Protein AF-A0AAN8DGA2-F1 (afdb_monomer_lite)

Organism: Champsocephalus gunnari (NCBI:txid52237)

pLDDT: mean 84.96, std 8.78, range [52.56, 95.44]

Radius of gyration: 17.99 Å; chains: 1; bounding box: 53×32×46 Å

Foldseek 3Di:
DDDDDDDDDDDDFPLFDDPCCCVVPVQWADDPVDGQWIAGNVQRDIDGRPGPDDDQDFPDLWLVRNLVSVQVVCVVVVHGLQVDQEEDADDDCLQPPCCTHVCVVSCVNHVNYDYDD

Sequence (117 aa):
MEIPEKKKPTKRWDNVFKAKWTVDHPFIKVSRRGEKHAFCELCRSDFSICHGGQMPVVNEATGKNIASALKASLKQGGLDVEQCVAFSSDNASVMTGQHRGVMSYLRKGNKDIHLVG

Secondary structure (DSSP, 8-state):
-PPP--PPP------S--THHHHH-TTEEE-TT-TTEEEETTTTEEEE---SS-PPP-SS--HHHHHHHHHHHHHHTT--GGG--EEE----HHHH-TTTSHHHHHHTT-S-EEE--

Structure (mmCIF, N/CA/C/O backbone):
data_AF-A0AAN8DGA2-F1
#
_entry.id   AF-A0AAN8DGA2-F1
#
loop_
_atom_site.group_PDB
_atom_site.id
_atom_site.type_symbol
_atom_site.label_atom_id
_atom_site.label_alt_id
_atom_site.label_comp_id
_atom_site.label_asym_id
_atom_site.label_entity_id
_atom_site.label_seq_id
_atom_site.pdbx_PDB_ins_code
_atom_site.Cartn_x
_atom_site.Cartn_y
_atom_site.Cartn_z
_atom_site.occupancy
_atom_site.B_iso_or_equiv
_atom_site.auth_seq_id
_atom_site.auth_comp_id
_atom_site.auth_asym_id
_atom_site.auth_atom_id
_atom_site.pdbx_PDB_model_num
ATOM 1 N N . MET A 1 1 ? -35.383 -19.346 -26.479 1.00 52.56 1 MET A N 1
ATOM 2 C CA . MET A 1 1 ? -34.178 -18.658 -26.989 1.00 52.56 1 MET A CA 1
ATOM 3 C C . MET A 1 1 ? -33.189 -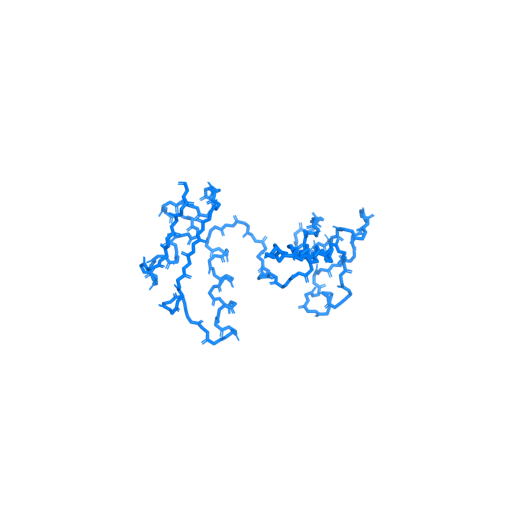18.592 -25.846 1.00 52.56 1 MET A C 1
ATOM 5 O O . MET A 1 1 ? -33.462 -17.895 -24.878 1.00 52.56 1 MET A O 1
ATOM 9 N N . GLU A 1 2 ? -32.108 -19.360 -25.912 1.00 54.12 2 GLU A N 1
ATOM 10 C CA . GLU A 1 2 ? -31.017 -19.257 -24.941 1.00 54.12 2 GLU A CA 1
ATOM 11 C C . GLU A 1 2 ? -30.108 -18.100 -25.356 1.00 54.12 2 GLU A C 1
ATOM 13 O O . GLU A 1 2 ? -29.686 -18.008 -26.510 1.00 54.12 2 GLU A O 1
ATOM 18 N N . ILE A 1 3 ? -29.869 -17.172 -24.432 1.00 65.88 3 ILE A N 1
ATOM 19 C CA . ILE A 1 3 ? -28.974 -16.039 -24.656 1.00 65.88 3 ILE A CA 1
ATOM 20 C C . ILE A 1 3 ? -27.550 -16.568 -24.458 1.00 65.88 3 ILE A C 1
ATOM 22 O O . ILE A 1 3 ? -27.243 -17.040 -23.363 1.00 65.88 3 ILE A O 1
ATOM 26 N N . PRO A 1 4 ? -26.670 -16.509 -25.472 1.00 68.94 4 PRO A N 1
ATOM 27 C CA . PRO A 1 4 ? -25.331 -17.057 -25.340 1.00 68.94 4 PRO A CA 1
ATOM 28 C C . PRO A 1 4 ? -24.531 -16.247 -24.315 1.00 68.94 4 PRO A C 1
ATOM 30 O O . PRO A 1 4 ? -24.419 -15.020 -24.416 1.00 68.94 4 PRO A O 1
ATOM 33 N N . GLU A 1 5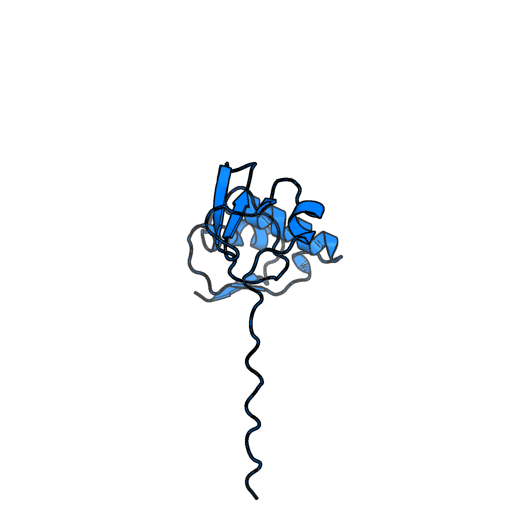 ? -23.960 -16.939 -23.328 1.00 74.50 5 GLU A N 1
ATOM 34 C CA . GLU A 1 5 ? -23.091 -16.331 -22.324 1.00 74.50 5 GLU A CA 1
ATOM 35 C C . GLU A 1 5 ? -21.854 -15.717 -22.994 1.00 74.50 5 GLU A C 1
ATOM 37 O O . GLU A 1 5 ? -20.984 -16.405 -23.537 1.00 74.50 5 GLU A O 1
ATOM 42 N N . LYS A 1 6 ? -21.746 -14.386 -22.946 1.00 74.44 6 LYS A N 1
ATOM 43 C CA . LYS A 1 6 ? -20.533 -13.685 -23.373 1.00 74.44 6 LYS A CA 1
ATOM 44 C C . LYS A 1 6 ? -19.409 -14.000 -22.384 1.00 74.44 6 LYS A C 1
ATOM 46 O O . LYS A 1 6 ? -19.448 -13.555 -21.236 1.00 74.44 6 LYS A O 1
ATOM 51 N N . LYS A 1 7 ? -18.375 -14.720 -22.835 1.00 67.12 7 LYS A N 1
ATOM 52 C CA . LYS A 1 7 ? -17.142 -14.924 -22.057 1.00 67.12 7 LYS A CA 1
ATOM 53 C C . LYS A 1 7 ? -16.542 -13.562 -21.700 1.00 67.12 7 LYS A C 1
ATOM 55 O O . LYS A 1 7 ? -16.205 -12.775 -22.584 1.00 67.12 7 LYS A O 1
ATOM 60 N N . LYS A 1 8 ? -16.426 -13.273 -20.400 1.00 68.00 8 LYS A N 1
ATOM 61 C CA . LYS A 1 8 ? -15.810 -12.033 -19.910 1.00 68.00 8 LYS A CA 1
ATOM 62 C C . LYS A 1 8 ? -14.352 -11.974 -20.394 1.00 68.00 8 LYS A C 1
ATOM 64 O O . LYS A 1 8 ? -13.652 -12.981 -20.272 1.00 68.00 8 LYS A O 1
ATOM 69 N N . PRO A 1 9 ? -13.872 -10.834 -20.920 1.00 68.75 9 PRO A N 1
ATOM 70 C CA . PRO A 1 9 ? -12.479 -10.700 -21.325 1.00 68.75 9 PRO A CA 1
ATOM 71 C C . PRO A 1 9 ? -11.564 -10.936 -20.119 1.00 68.75 9 PRO A C 1
ATOM 73 O O . PRO A 1 9 ? -11.745 -10.340 -19.055 1.00 68.75 9 PRO A O 1
ATOM 76 N N . THR A 1 10 ? -10.582 -11.823 -20.272 1.00 65.75 10 THR A N 1
ATOM 77 C CA . THR A 1 10 ? -9.596 -12.105 -19.227 1.00 65.75 10 THR A CA 1
ATOM 78 C C . THR A 1 10 ? -8.678 -10.895 -19.078 1.00 65.75 10 THR A C 1
ATOM 80 O O . THR A 1 10 ? -7.887 -10.607 -19.978 1.00 65.75 10 THR A O 1
ATOM 83 N N . LYS A 1 11 ? -8.773 -10.166 -17.959 1.00 64.25 11 LYS A N 1
ATOM 84 C CA . LYS A 1 11 ? -7.837 -9.077 -17.649 1.00 64.25 11 LYS A CA 1
ATOM 85 C C . LYS A 1 11 ? -6.424 -9.653 -17.532 1.00 64.25 11 LYS A C 1
ATOM 87 O O . LYS A 1 11 ? -6.153 -10.450 -16.638 1.00 64.25 11 LYS A O 1
ATOM 92 N N . ARG A 1 12 ? -5.526 -9.241 -18.427 1.00 64.75 12 ARG A N 1
ATOM 93 C CA . ARG A 1 12 ? -4.091 -9.506 -18.299 1.00 64.75 12 ARG A CA 1
ATOM 94 C C . ARG A 1 12 ? -3.512 -8.443 -17.371 1.00 64.75 12 ARG A C 1
ATOM 96 O O . ARG A 1 12 ? -3.610 -7.257 -17.662 1.00 64.75 12 ARG A O 1
ATOM 103 N N . TRP A 1 13 ? -2.984 -8.863 -16.229 1.00 69.31 13 TRP A N 1
ATOM 104 C CA . TRP A 1 13 ? -2.359 -7.951 -15.277 1.00 69.31 13 TRP A CA 1
ATOM 105 C C . TRP A 1 13 ? -0.961 -7.578 -15.771 1.00 69.31 13 TRP A C 1
ATOM 107 O O . TRP A 1 13 ? -0.179 -8.464 -16.112 1.00 69.31 13 TRP A O 1
ATOM 117 N N . ASP A 1 14 ? -0.642 -6.284 -15.790 1.00 79.25 14 ASP A N 1
ATOM 118 C CA . ASP A 1 14 ? 0.713 -5.808 -16.085 1.00 79.25 14 ASP A CA 1
ATOM 119 C C . ASP A 1 14 ? 1.650 -6.193 -14.933 1.00 79.25 14 ASP A C 1
ATOM 121 O O . ASP A 1 14 ? 1.772 -5.458 -13.956 1.00 79.25 14 ASP A O 1
ATOM 125 N N . ASN A 1 15 ? 2.300 -7.347 -15.008 1.00 87.38 15 ASN A N 1
ATOM 126 C CA . ASN A 1 15 ? 3.226 -7.838 -13.985 1.00 87.38 15 ASN A CA 1
ATOM 127 C C . ASN A 1 15 ? 4.689 -7.476 -14.293 1.00 87.38 15 ASN A C 1
ATOM 129 O O . ASN A 1 15 ? 5.597 -8.270 -14.056 1.00 87.38 15 ASN A O 1
ATOM 133 N N . VAL A 1 16 ? 4.900 -6.287 -14.857 1.00 90.62 16 VAL A N 1
ATOM 134 C CA . VAL A 1 16 ? 6.188 -5.827 -15.390 1.00 90.62 16 VAL A CA 1
ATOM 135 C C . VAL A 1 16 ? 6.558 -4.485 -14.764 1.00 90.62 16 VAL A C 1
ATOM 137 O O . VAL A 1 16 ? 5.675 -3.676 -14.462 1.00 90.62 16 VAL A O 1
ATOM 140 N N . PHE A 1 17 ? 7.854 -4.244 -14.565 1.00 90.31 17 PHE A N 1
ATOM 141 C CA . PHE A 1 17 ? 8.372 -2.993 -14.019 1.00 90.31 17 PHE A CA 1
ATOM 142 C C . PHE A 1 17 ? 7.919 -1.795 -14.856 1.00 90.31 17 PHE A C 1
ATOM 144 O O . PHE A 1 17 ? 8.053 -1.787 -16.080 1.00 90.31 17 PHE A O 1
ATOM 151 N N . LYS A 1 18 ? 7.417 -0.749 -14.195 1.00 89.19 18 LYS A N 1
ATOM 152 C CA . LYS A 1 18 ? 6.997 0.489 -14.859 1.00 89.19 18 LYS A CA 1
ATOM 153 C C . LYS A 1 18 ? 8.011 1.586 -14.562 1.00 89.19 18 LYS A C 1
ATOM 155 O O . LYS A 1 18 ? 8.198 1.934 -13.404 1.00 89.19 18 LYS A O 1
ATOM 160 N N . ALA A 1 19 ? 8.598 2.189 -15.598 1.00 88.62 19 ALA A N 1
ATOM 161 C CA . ALA A 1 19 ? 9.598 3.257 -15.449 1.00 88.62 19 ALA A CA 1
ATOM 162 C C . ALA A 1 19 ? 9.111 4.439 -14.590 1.00 88.62 19 ALA A C 1
ATOM 164 O O . ALA A 1 19 ? 9.898 5.043 -13.865 1.00 88.62 19 ALA A O 1
ATOM 165 N N . LYS A 1 20 ? 7.798 4.715 -14.605 1.00 90.25 20 LYS A N 1
ATOM 166 C CA . LYS A 1 20 ? 7.174 5.729 -13.744 1.00 90.25 20 LYS A CA 1
ATOM 167 C C . LYS A 1 20 ? 7.411 5.490 -12.248 1.00 90.25 20 LYS A C 1
ATOM 169 O O . LYS A 1 20 ? 7.500 6.446 -11.494 1.00 90.25 20 LYS A O 1
ATOM 174 N N . TRP A 1 21 ? 7.563 4.236 -11.815 1.00 89.31 21 TRP A N 1
ATOM 175 C CA . TRP A 1 21 ? 7.772 3.914 -10.404 1.00 89.31 21 TRP A CA 1
ATOM 176 C C . TRP A 1 21 ? 9.083 4.468 -9.868 1.00 89.31 21 TRP A C 1
ATOM 178 O O . TRP A 1 21 ? 9.125 4.835 -8.705 1.00 89.31 21 TRP A O 1
ATOM 188 N N . THR A 1 22 ? 10.118 4.594 -10.700 1.00 90.56 22 THR A N 1
ATOM 189 C CA . THR A 1 22 ? 11.375 5.242 -10.300 1.00 90.56 22 THR A CA 1
ATOM 190 C C . THR A 1 22 ? 11.187 6.742 -10.058 1.00 90.56 22 THR A C 1
ATOM 192 O O . THR A 1 22 ? 11.910 7.333 -9.264 1.00 90.56 22 THR A O 1
ATOM 195 N N . VAL A 1 23 ? 10.223 7.371 -10.738 1.00 89.94 23 VAL A N 1
ATOM 196 C CA . VAL A 1 23 ? 9.896 8.792 -10.552 1.00 89.94 23 VAL A CA 1
ATOM 197 C C . VAL A 1 23 ? 9.079 8.974 -9.274 1.00 89.94 23 VAL A C 1
ATOM 199 O O . VAL A 1 23 ? 9.433 9.793 -8.431 1.00 89.94 23 VAL A O 1
ATOM 202 N N . ASP A 1 24 ? 8.031 8.165 -9.105 1.00 87.19 24 ASP A N 1
ATOM 203 C CA . ASP A 1 24 ? 7.130 8.230 -7.947 1.00 87.19 24 ASP A CA 1
ATOM 204 C C . ASP A 1 24 ? 7.823 7.764 -6.649 1.00 87.19 24 ASP A C 1
ATOM 206 O O . ASP A 1 24 ? 7.541 8.249 -5.551 1.00 87.19 24 ASP A O 1
ATOM 210 N N . HIS A 1 25 ? 8.746 6.807 -6.772 1.00 87.88 25 HIS A N 1
ATOM 211 C CA . HIS A 1 25 ? 9.458 6.158 -5.675 1.00 87.88 25 HIS A CA 1
ATOM 212 C C . HIS A 1 25 ? 10.951 6.008 -6.030 1.00 87.88 25 HIS A C 1
ATOM 214 O O . HIS A 1 25 ? 11.366 4.947 -6.499 1.00 87.88 25 HIS A O 1
ATOM 220 N N . PRO A 1 26 ? 11.797 7.026 -5.766 1.00 90.69 26 PRO A N 1
ATOM 221 C CA . PRO A 1 26 ? 13.206 7.047 -6.195 1.00 90.69 26 PRO A CA 1
ATOM 222 C C . PRO A 1 26 ? 14.070 5.870 -5.723 1.00 90.69 26 PRO A C 1
ATOM 224 O O . PRO A 1 26 ? 15.086 5.552 -6.337 1.00 90.69 26 PRO A O 1
ATOM 227 N N . PHE A 1 27 ? 13.662 5.207 -4.641 1.00 90.25 27 PHE A N 1
ATOM 228 C CA . PHE A 1 27 ? 14.326 4.021 -4.102 1.00 90.25 27 PHE A CA 1
ATOM 229 C C . PHE A 1 27 ? 13.946 2.713 -4.815 1.00 90.25 27 PHE A C 1
ATOM 231 O O . PHE A 1 27 ? 14.482 1.662 -4.468 1.00 90.25 27 PHE A O 1
ATOM 238 N N . ILE A 1 28 ? 13.011 2.741 -5.769 1.00 91.38 28 ILE A N 1
ATOM 239 C CA . ILE A 1 28 ? 12.585 1.584 -6.558 1.00 91.38 28 ILE A CA 1
ATOM 240 C C . ILE A 1 28 ? 13.245 1.648 -7.935 1.00 91.38 28 ILE A C 1
ATOM 242 O O . ILE A 1 28 ? 13.059 2.604 -8.685 1.00 91.38 28 ILE A O 1
ATOM 246 N N . LYS A 1 29 ? 14.009 0.612 -8.288 1.00 93.19 29 LYS A N 1
ATOM 247 C CA . LYS A 1 29 ? 14.755 0.519 -9.552 1.00 93.19 29 LYS A CA 1
ATOM 248 C C . LYS A 1 29 ? 14.490 -0.797 -10.276 1.00 93.19 29 LYS A C 1
ATOM 250 O O . LYS A 1 29 ? 13.929 -1.741 -9.716 1.00 93.19 29 LYS A O 1
ATOM 255 N N . VAL A 1 30 ? 14.921 -0.857 -11.536 1.00 94.12 30 VAL A N 1
ATOM 256 C CA . VAL A 1 30 ? 14.882 -2.081 -12.347 1.00 94.12 30 VAL A CA 1
ATOM 257 C C . VAL A 1 30 ? 15.718 -3.166 -11.666 1.00 94.12 30 VAL A C 1
ATOM 259 O O . VAL A 1 30 ? 16.870 -2.937 -11.297 1.00 94.12 30 VAL A O 1
ATOM 262 N N . SER A 1 31 ? 15.135 -4.353 -11.506 1.00 95.44 31 SER A N 1
ATOM 263 C CA . SER A 1 31 ? 15.831 -5.512 -10.951 1.00 95.44 31 SER A CA 1
ATOM 264 C C . SER A 1 31 ? 16.743 -6.175 -11.982 1.00 95.44 31 SER A C 1
ATOM 266 O O . SER A 1 31 ? 16.411 -6.277 -13.163 1.00 95.44 31 SER A O 1
ATOM 268 N N . ARG A 1 32 ? 17.863 -6.740 -11.517 1.00 94.44 32 ARG A N 1
ATOM 269 C CA . ARG A 1 32 ? 18.721 -7.618 -12.333 1.00 94.44 32 ARG A CA 1
ATOM 270 C C . ARG A 1 32 ? 18.117 -9.010 -12.551 1.00 94.44 32 ARG A C 1
ATOM 272 O O . ARG A 1 32 ? 18.575 -9.733 -13.427 1.00 94.44 32 ARG A O 1
ATOM 279 N N . ARG A 1 33 ? 17.095 -9.393 -11.774 1.00 93.38 33 ARG A N 1
ATOM 280 C CA . ARG A 1 33 ? 16.407 -10.696 -11.872 1.00 93.38 33 ARG A CA 1
ATOM 281 C C . ARG A 1 33 ? 15.423 -10.773 -13.042 1.00 93.38 33 ARG A C 1
ATOM 283 O O . ARG A 1 33 ? 14.868 -11.838 -13.299 1.00 93.38 33 ARG A O 1
ATOM 290 N N . GLY A 1 34 ? 15.188 -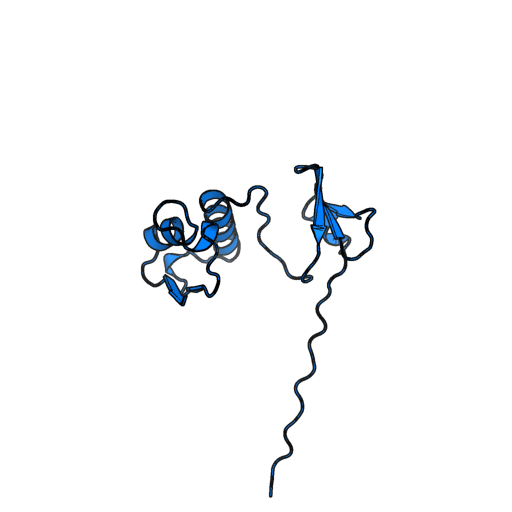9.656 -13.727 1.00 91.50 34 GLY A N 1
ATOM 291 C CA . GLY A 1 34 ? 14.315 -9.557 -14.890 1.00 91.50 34 GLY A CA 1
ATOM 292 C C . GLY A 1 34 ? 13.120 -8.634 -14.666 1.00 91.50 34 GLY A C 1
ATOM 293 O O . GLY A 1 34 ? 12.866 -8.149 -13.567 1.00 91.50 34 GLY A O 1
ATOM 294 N N . GLU A 1 35 ? 12.357 -8.427 -15.734 1.00 90.38 35 GLU A N 1
ATOM 295 C CA . GLU A 1 35 ? 11.302 -7.408 -15.832 1.00 90.38 35 GLU A CA 1
ATOM 296 C C . GLU A 1 35 ? 10.112 -7.604 -14.873 1.00 90.38 35 GLU A C 1
ATOM 298 O O . GLU A 1 35 ? 9.387 -6.655 -14.585 1.00 90.38 35 GLU A O 1
ATOM 303 N N . LYS A 1 36 ? 9.928 -8.823 -14.348 1.00 91.81 36 LYS A N 1
ATOM 304 C CA . LYS A 1 36 ? 8.882 -9.173 -13.367 1.00 91.81 36 LYS A CA 1
ATOM 305 C C . LYS A 1 36 ? 9.286 -8.891 -11.918 1.00 91.81 36 LYS A C 1
ATOM 307 O O . LYS A 1 36 ? 8.553 -9.245 -10.995 1.00 91.81 36 LYS A O 1
ATOM 312 N N . HIS A 1 37 ? 10.459 -8.303 -11.708 1.00 92.88 37 HIS A N 1
ATOM 313 C CA . HIS A 1 37 ? 10.979 -7.951 -10.396 1.00 92.88 37 HIS A CA 1
ATOM 314 C C . HIS A 1 37 ? 11.354 -6.470 -10.354 1.00 92.88 37 HIS A C 1
ATOM 316 O O . HIS A 1 37 ? 11.714 -5.862 -11.363 1.00 92.88 37 HIS A O 1
ATOM 322 N N . ALA A 1 38 ? 11.308 -5.904 -9.157 1.00 92.56 38 ALA A N 1
ATOM 323 C CA . ALA A 1 38 ? 11.796 -4.568 -8.856 1.00 92.56 38 ALA A CA 1
ATOM 324 C C . ALA A 1 38 ? 12.784 -4.647 -7.688 1.00 92.56 38 ALA A C 1
ATOM 326 O O . ALA A 1 38 ? 12.656 -5.511 -6.821 1.00 92.56 38 ALA A O 1
ATOM 327 N N . PHE A 1 39 ? 13.768 -3.753 -7.674 1.00 93.44 39 PHE A N 1
ATOM 328 C CA . PHE A 1 39 ? 14.764 -3.668 -6.613 1.00 93.44 39 PHE A CA 1
ATOM 329 C C . PHE A 1 39 ? 14.476 -2.466 -5.717 1.00 93.44 39 PHE A C 1
ATOM 331 O O . PHE A 1 39 ? 14.292 -1.355 -6.213 1.00 93.44 39 PHE A O 1
ATOM 338 N N . CYS A 1 40 ? 14.455 -2.683 -4.403 1.00 91.31 40 CYS A N 1
ATOM 339 C CA . CYS A 1 40 ? 14.327 -1.623 -3.410 1.00 91.31 40 CYS A CA 1
ATOM 340 C C . CYS A 1 40 ? 15.696 -1.290 -2.811 1.00 91.31 40 CYS A C 1
ATOM 342 O O . CYS A 1 40 ? 16.318 -2.142 -2.177 1.00 91.31 40 CYS A O 1
ATOM 344 N N . GLU A 1 41 ? 16.140 -0.043 -2.944 1.00 91.81 41 GLU A N 1
ATOM 345 C CA . GLU A 1 41 ? 17.416 0.427 -2.395 1.00 91.81 41 GLU A CA 1
ATOM 346 C C . GLU A 1 41 ? 17.378 0.638 -0.878 1.00 91.81 41 GLU A C 1
ATOM 348 O O . GLU A 1 41 ? 18.400 0.457 -0.222 1.00 91.81 41 GLU A O 1
ATOM 353 N N . LEU A 1 42 ? 16.208 0.940 -0.300 1.00 87.50 42 LEU A N 1
ATOM 354 C CA . LEU A 1 42 ? 16.055 1.083 1.155 1.00 87.50 42 LEU A CA 1
ATOM 355 C C . LEU A 1 42 ? 16.250 -0.260 1.865 1.00 87.50 42 LEU A C 1
ATOM 357 O O . LEU A 1 42 ? 16.992 -0.362 2.838 1.00 87.50 42 LEU A O 1
ATOM 361 N N . CYS A 1 43 ? 15.599 -1.303 1.347 1.00 84.00 43 CYS A N 1
ATOM 362 C CA . CYS A 1 43 ? 15.640 -2.649 1.920 1.00 84.00 43 CYS A CA 1
ATOM 363 C C . CYS A 1 43 ? 16.770 -3.506 1.323 1.00 84.00 43 CYS A C 1
ATOM 365 O O . CYS A 1 43 ? 16.962 -4.648 1.739 1.00 84.00 43 CYS A O 1
ATOM 367 N N . ARG A 1 44 ? 17.471 -2.986 0.305 1.00 89.69 44 ARG A N 1
ATOM 368 C CA . ARG A 1 44 ? 18.480 -3.682 -0.514 1.00 89.69 44 ARG A CA 1
ATOM 369 C C . ARG A 1 44 ? 18.030 -5.069 -0.986 1.00 89.69 44 ARG A C 1
ATOM 371 O O . ARG A 1 44 ? 18.795 -6.026 -0.923 1.00 89.69 44 ARG A O 1
ATOM 378 N N . SER A 1 45 ? 16.777 -5.178 -1.421 1.00 88.56 45 SER A N 1
ATOM 379 C CA . SER A 1 45 ? 16.134 -6.460 -1.732 1.00 88.56 45 SER A CA 1
ATOM 380 C C . SER A 1 45 ? 15.289 -6.380 -3.002 1.00 88.56 45 SER A C 1
ATOM 382 O O . SER A 1 45 ? 14.646 -5.361 -3.266 1.00 88.56 45 SER A O 1
ATOM 384 N N . ASP A 1 46 ? 15.269 -7.473 -3.767 1.00 91.19 46 ASP A N 1
ATOM 385 C CA . ASP A 1 46 ? 14.348 -7.662 -4.889 1.00 91.19 46 ASP A CA 1
ATOM 386 C C . ASP A 1 46 ? 12.977 -8.141 -4.406 1.00 91.19 46 ASP A C 1
ATOM 388 O O . ASP A 1 46 ? 12.882 -8.988 -3.516 1.00 91.19 46 ASP A O 1
ATOM 392 N N . PHE A 1 47 ? 11.916 -7.678 -5.061 1.00 88.50 47 PHE A N 1
ATOM 393 C CA . PHE A 1 47 ? 10.556 -8.173 -4.859 1.00 88.50 47 PHE A CA 1
ATOM 394 C C . PHE A 1 47 ? 9.864 -8.457 -6.194 1.00 88.50 47 PHE A C 1
ATOM 396 O O . PHE A 1 47 ? 10.166 -7.842 -7.220 1.00 88.50 47 PHE A O 1
ATOM 403 N N . SER A 1 48 ? 8.948 -9.427 -6.191 1.00 89.75 48 SER A N 1
ATOM 404 C CA . SER A 1 48 ? 8.178 -9.814 -7.375 1.00 89.75 48 SER A CA 1
ATOM 405 C C . SER A 1 48 ? 7.015 -8.858 -7.624 1.00 89.75 48 SER A C 1
ATOM 407 O O . SER A 1 48 ? 6.306 -8.464 -6.698 1.00 89.75 48 SER A O 1
ATOM 409 N N . ILE A 1 49 ? 6.777 -8.539 -8.892 1.00 89.12 49 ILE A N 1
ATOM 410 C CA . ILE A 1 49 ? 5.670 -7.693 -9.327 1.00 89.12 49 ILE A CA 1
ATOM 411 C C . ILE A 1 49 ? 4.464 -8.587 -9.610 1.00 89.12 49 ILE A C 1
ATOM 413 O O . ILE A 1 49 ? 4.406 -9.270 -10.629 1.00 89.12 49 ILE A O 1
ATOM 417 N N . CYS A 1 50 ? 3.486 -8.582 -8.705 1.00 80.81 50 CYS A N 1
ATOM 418 C CA . CYS A 1 50 ? 2.265 -9.375 -8.869 1.00 80.81 50 CYS A CA 1
ATOM 419 C C . CYS A 1 50 ? 1.260 -8.693 -9.811 1.00 80.81 50 CYS A C 1
ATOM 421 O O . CYS A 1 50 ? 0.628 -9.351 -10.634 1.00 80.81 50 CYS A O 1
ATOM 423 N N . HIS A 1 51 ? 1.130 -7.367 -9.715 1.00 79.50 51 HIS A N 1
ATOM 424 C CA . HIS A 1 51 ? 0.265 -6.564 -10.577 1.00 79.50 51 HIS A CA 1
ATOM 425 C C . HIS A 1 51 ? 0.745 -5.110 -10.659 1.00 79.50 51 HIS A C 1
ATOM 427 O O . HIS A 1 51 ? 1.314 -4.572 -9.713 1.00 79.50 51 HIS A O 1
ATOM 433 N N . GLY A 1 52 ? 0.434 -4.433 -11.762 1.00 73.06 52 GLY A N 1
ATOM 434 C CA . GLY A 1 52 ? 0.828 -3.046 -12.019 1.00 73.06 52 GLY A CA 1
ATOM 435 C C . GLY A 1 52 ? -0.059 -1.984 -11.363 1.00 73.06 52 GLY A C 1
ATOM 436 O O . GLY A 1 52 ? -0.069 -0.846 -11.844 1.00 73.06 52 GLY A O 1
ATOM 437 N N . GLY A 1 53 ? -0.845 -2.371 -10.352 1.00 74.94 53 GLY A N 1
ATOM 438 C CA . GLY A 1 53 ? -1.685 -1.485 -9.546 1.00 74.94 53 GLY A CA 1
ATOM 439 C C . GLY A 1 53 ? -0.873 -0.639 -8.561 1.00 74.94 53 GLY A C 1
ATOM 440 O O . GLY A 1 53 ? 0.261 -0.977 -8.229 1.00 74.94 53 GLY A O 1
ATOM 441 N N . GLN A 1 54 ? -1.455 0.469 -8.101 1.00 72.12 54 GLN A N 1
ATOM 442 C CA . GLN A 1 54 ? -0.853 1.303 -7.062 1.00 72.12 54 GLN A CA 1
ATOM 443 C C . GLN A 1 54 ? -1.168 0.700 -5.695 1.00 72.12 54 GLN A C 1
ATOM 445 O O . GLN A 1 54 ? -2.319 0.694 -5.267 1.00 72.12 54 GLN A O 1
ATOM 450 N N . MET A 1 55 ? -0.144 0.170 -5.031 1.00 73.00 55 MET A N 1
ATOM 451 C CA . MET A 1 55 ? -0.230 -0.220 -3.629 1.00 73.00 55 MET A CA 1
ATOM 452 C C . MET A 1 55 ? 0.460 0.830 -2.763 1.00 73.00 55 MET A C 1
ATOM 454 O O . MET A 1 55 ? 1.486 1.370 -3.183 1.00 73.00 55 MET A O 1
ATOM 458 N N . PRO A 1 56 ? -0.053 1.093 -1.550 1.00 78.19 56 PRO A N 1
ATOM 459 C CA . PRO A 1 56 ? 0.681 1.861 -0.558 1.00 78.19 56 PRO A CA 1
ATOM 460 C C . PRO A 1 56 ? 2.053 1.226 -0.344 1.00 78.19 56 PRO A C 1
ATOM 462 O O . PRO A 1 56 ? 2.146 0.019 -0.105 1.00 78.19 56 PRO A O 1
ATOM 465 N N . VAL A 1 57 ? 3.119 2.020 -0.430 1.00 79.12 57 VAL A N 1
ATOM 466 C CA . VAL A 1 57 ? 4.456 1.500 -0.152 1.00 79.12 57 VAL A CA 1
ATOM 467 C C . VAL A 1 57 ? 4.603 1.295 1.350 1.00 79.12 57 VAL A C 1
ATOM 469 O O . VAL A 1 57 ? 4.425 2.223 2.138 1.00 79.12 57 VAL A O 1
ATOM 472 N N . VAL A 1 58 ? 4.953 0.070 1.734 1.00 82.19 58 VAL A N 1
ATOM 473 C CA . VAL A 1 58 ? 5.230 -0.314 3.116 1.00 82.19 58 VAL A CA 1
ATOM 474 C C . VAL A 1 58 ? 6.624 -0.933 3.157 1.00 82.19 58 VAL A C 1
ATOM 476 O O . VAL A 1 58 ? 6.866 -1.973 2.552 1.00 82.19 58 VAL A O 1
ATOM 479 N N . ASN A 1 59 ? 7.558 -0.280 3.844 1.00 78.31 59 ASN A N 1
ATOM 480 C CA . ASN A 1 59 ? 8.954 -0.723 3.962 1.00 78.31 59 ASN A CA 1
ATOM 481 C C . ASN A 1 59 ? 9.153 -1.842 5.001 1.00 78.31 59 ASN A C 1
ATOM 483 O O . ASN A 1 59 ? 10.082 -2.635 4.878 1.00 78.31 59 ASN A O 1
ATOM 487 N N . GLU A 1 60 ? 8.271 -1.930 5.997 1.00 83.62 60 GLU A N 1
ATOM 488 C CA . GLU A 1 60 ? 8.285 -2.968 7.032 1.00 83.62 60 GLU A CA 1
ATOM 489 C C . GLU A 1 60 ? 6.946 -3.698 7.098 1.00 83.62 60 GLU A C 1
ATOM 491 O O . GLU A 1 60 ? 5.905 -3.068 7.295 1.00 83.62 60 GLU A O 1
ATOM 496 N N . ALA A 1 61 ? 6.974 -5.029 7.029 1.00 85.38 61 ALA A N 1
ATOM 497 C CA . ALA A 1 61 ? 5.789 -5.887 7.075 1.00 85.38 61 ALA A CA 1
ATOM 498 C C . ALA A 1 61 ? 5.199 -6.045 8.496 1.00 85.38 61 ALA A C 1
ATOM 500 O O . ALA A 1 61 ? 4.842 -7.142 8.922 1.00 85.38 61 ALA A O 1
ATOM 501 N N . THR A 1 62 ? 5.113 -4.953 9.262 1.00 90.81 62 THR A N 1
ATOM 502 C CA . THR A 1 62 ? 4.482 -4.932 10.588 1.00 90.81 62 THR A CA 1
ATOM 503 C C . THR A 1 62 ? 3.053 -4.408 10.492 1.00 90.81 62 THR A C 1
ATOM 505 O O . THR A 1 62 ? 2.764 -3.487 9.726 1.00 90.81 62 THR A O 1
ATOM 508 N N . GLY A 1 63 ? 2.145 -4.940 11.318 1.00 91.38 63 GLY A N 1
ATOM 509 C CA . GLY A 1 63 ? 0.741 -4.518 11.297 1.00 91.38 63 GLY A CA 1
ATOM 510 C C . GLY A 1 63 ? 0.555 -3.015 11.543 1.00 91.38 63 GLY A C 1
ATOM 511 O O . GLY A 1 63 ? -0.302 -2.387 10.926 1.00 91.38 63 GLY A O 1
ATOM 512 N N . LYS A 1 64 ? 1.413 -2.404 12.374 1.00 92.44 64 LYS A N 1
ATOM 513 C CA . LYS A 1 64 ? 1.410 -0.953 12.621 1.00 92.44 64 LYS A CA 1
ATOM 514 C C . LYS A 1 64 ? 1.747 -0.162 11.356 1.00 92.44 64 LYS A C 1
ATOM 516 O O . LYS A 1 64 ? 1.048 0.798 11.038 1.00 92.44 64 LYS A O 1
ATOM 521 N N . ASN A 1 65 ? 2.815 -0.548 10.661 1.00 91.62 65 ASN A N 1
ATOM 522 C CA . ASN A 1 65 ? 3.290 0.176 9.488 1.00 91.62 65 ASN A CA 1
ATOM 523 C C . ASN A 1 65 ? 2.311 0.034 8.316 1.00 91.62 65 ASN A C 1
ATOM 525 O O . ASN A 1 65 ? 1.930 1.030 7.705 1.00 91.62 65 ASN A O 1
ATOM 529 N N . ILE A 1 66 ? 1.801 -1.183 8.096 1.00 91.75 66 ILE A N 1
ATOM 530 C CA . ILE A 1 66 ? 0.763 -1.452 7.095 1.00 91.75 66 ILE A CA 1
ATOM 531 C C . ILE A 1 66 ? -0.501 -0.628 7.398 1.00 91.75 66 ILE A C 1
ATOM 533 O O . ILE A 1 66 ? -1.009 0.065 6.518 1.00 91.75 66 ILE A O 1
ATOM 537 N N . ALA A 1 67 ? -0.989 -0.629 8.645 1.00 91.50 67 ALA A N 1
ATOM 538 C CA . ALA A 1 67 ? -2.166 0.156 9.027 1.00 91.50 67 ALA A CA 1
ATOM 539 C C . ALA A 1 67 ? -1.956 1.670 8.842 1.00 91.50 67 ALA A C 1
ATOM 541 O O . ALA A 1 67 ? -2.879 2.376 8.435 1.00 91.50 67 ALA A O 1
ATOM 542 N N . SER A 1 68 ? -0.753 2.176 9.127 1.00 92.19 68 SER A N 1
ATOM 543 C CA . SER A 1 68 ? -0.409 3.587 8.927 1.00 92.19 68 SER A CA 1
ATOM 544 C C . SER A 1 68 ? -0.409 3.967 7.446 1.00 92.19 68 SER A C 1
ATOM 546 O O . SER A 1 68 ? -1.011 4.973 7.073 1.00 92.19 68 SER A O 1
ATOM 548 N N . ALA A 1 69 ? 0.213 3.147 6.596 1.00 91.62 69 ALA A N 1
ATOM 549 C CA . ALA A 1 69 ? 0.241 3.368 5.154 1.00 91.62 69 ALA A CA 1
ATOM 550 C C . ALA A 1 69 ? -1.168 3.325 4.541 1.00 91.62 69 ALA A C 1
ATOM 552 O O . ALA A 1 69 ? -1.500 4.165 3.704 1.00 91.62 69 ALA A O 1
ATOM 553 N N . LEU A 1 70 ? -2.026 2.409 5.008 1.00 90.19 70 LEU A N 1
ATOM 554 C CA . LEU A 1 70 ? -3.435 2.349 4.608 1.00 90.19 70 LEU A CA 1
ATOM 555 C C . LEU A 1 70 ? -4.184 3.635 4.974 1.00 90.19 70 LEU A C 1
ATOM 557 O O . LEU A 1 70 ? -4.812 4.237 4.107 1.00 90.19 70 LEU A O 1
ATOM 561 N N . LYS A 1 71 ? -4.070 4.102 6.225 1.00 90.88 71 LYS A N 1
ATOM 562 C CA . LYS A 1 71 ? -4.695 5.360 6.673 1.00 90.88 71 LYS A CA 1
ATOM 563 C C . LYS A 1 71 ? -4.223 6.560 5.856 1.00 90.88 71 LYS A C 1
ATOM 565 O O . LYS A 1 71 ? -5.041 7.374 5.443 1.00 90.88 71 LYS A O 1
ATOM 570 N N . ALA A 1 72 ? -2.918 6.665 5.605 1.00 91.25 72 ALA A N 1
ATOM 571 C CA . ALA A 1 72 ? -2.360 7.740 4.788 1.00 91.25 72 ALA A CA 1
ATOM 572 C C . ALA A 1 72 ? -2.898 7.703 3.349 1.00 91.25 72 ALA A C 1
ATOM 574 O O . ALA A 1 72 ? -3.253 8.742 2.801 1.00 91.25 72 ALA A O 1
ATOM 575 N N . SER A 1 73 ? -3.013 6.509 2.768 1.00 89.94 73 SER A N 1
ATOM 576 C CA . SER A 1 73 ? -3.504 6.329 1.397 1.00 89.94 73 SER A CA 1
ATOM 577 C C . SER A 1 73 ? -4.990 6.662 1.265 1.00 89.94 73 SER A C 1
ATOM 579 O O . SER A 1 73 ? -5.383 7.318 0.306 1.00 89.94 73 SER A O 1
ATOM 581 N N . LEU A 1 74 ? -5.812 6.280 2.249 1.00 89.94 74 LEU A N 1
ATOM 582 C CA . LEU A 1 74 ? -7.222 6.678 2.294 1.00 89.94 74 LEU A CA 1
ATOM 583 C C . LEU A 1 74 ? -7.362 8.199 2.391 1.00 89.94 74 LEU A C 1
ATOM 585 O O . LEU A 1 74 ? -8.110 8.795 1.618 1.00 89.94 74 LEU A O 1
ATOM 589 N N . LYS A 1 75 ? -6.564 8.841 3.255 1.00 91.31 75 LYS A N 1
ATOM 590 C CA . LYS A 1 75 ? -6.574 10.302 3.409 1.00 91.31 75 LYS A CA 1
ATOM 591 C C . LYS A 1 75 ? -6.159 11.042 2.141 1.00 91.31 75 LYS A C 1
ATOM 593 O O . LYS A 1 75 ? -6.748 12.073 1.839 1.00 91.31 75 LYS A O 1
ATOM 598 N N . GLN A 1 76 ? -5.198 10.519 1.377 1.00 88.88 76 GLN A N 1
ATOM 599 C CA . GLN A 1 76 ? -4.849 11.074 0.060 1.00 88.88 76 GLN A CA 1
ATOM 600 C C . GLN A 1 76 ? -6.032 11.028 -0.919 1.00 88.88 76 GLN A C 1
ATOM 602 O O . GLN A 1 76 ? -6.162 11.908 -1.762 1.00 88.88 76 GLN A O 1
ATOM 607 N N . GLY A 1 77 ? -6.910 10.032 -0.777 1.00 87.75 77 GLY A N 1
ATOM 608 C CA . GLY A 1 77 ? -8.175 9.934 -1.505 1.00 87.75 77 GLY A CA 1
ATOM 609 C C . GLY A 1 77 ? -9.340 10.714 -0.882 1.00 87.75 77 GLY A C 1
ATOM 610 O O . GLY A 1 77 ? -10.455 10.600 -1.381 1.00 87.75 77 GLY A O 1
ATOM 611 N N . GLY A 1 78 ? -9.118 11.474 0.197 1.00 90.88 78 GLY A N 1
ATOM 612 C CA . GLY A 1 78 ? -10.168 12.219 0.902 1.00 90.88 78 GLY A CA 1
ATOM 613 C C . GLY A 1 78 ? -11.103 11.355 1.757 1.00 90.88 78 GLY A C 1
ATOM 614 O O . GLY A 1 78 ? -12.206 11.793 2.069 1.00 90.88 78 GLY A O 1
ATOM 615 N N . LEU A 1 79 ? -10.686 10.139 2.122 1.00 90.56 79 LEU A N 1
ATOM 616 C CA . LEU A 1 79 ? -11.463 9.200 2.933 1.00 90.56 79 LEU A CA 1
ATOM 617 C C . LEU A 1 79 ? -10.794 8.966 4.291 1.00 90.56 79 LEU A C 1
ATOM 619 O O . LEU A 1 79 ? -9.567 8.869 4.381 1.00 90.56 79 LEU A O 1
ATOM 623 N N . ASP A 1 80 ? -11.596 8.802 5.341 1.00 89.69 80 ASP A N 1
ATOM 624 C CA . ASP A 1 80 ? -11.136 8.222 6.604 1.00 89.69 80 ASP A CA 1
ATOM 625 C C . ASP A 1 80 ? -11.612 6.769 6.752 1.00 89.69 80 ASP A C 1
ATOM 627 O O . ASP A 1 80 ? -12.594 6.331 6.150 1.00 89.69 80 ASP A O 1
ATOM 631 N N . VAL A 1 81 ? -10.915 6.004 7.589 1.00 87.81 81 VAL A N 1
ATOM 632 C CA . VAL A 1 81 ? -11.233 4.605 7.901 1.00 87.81 81 VAL A CA 1
ATOM 633 C C . VAL A 1 81 ? -12.649 4.465 8.460 1.00 87.81 81 VAL A C 1
ATOM 635 O O . VAL A 1 81 ? -13.301 3.459 8.199 1.00 87.81 81 VAL A O 1
ATOM 638 N N . GLU A 1 82 ? -13.140 5.474 9.182 1.00 88.31 82 GLU A N 1
ATOM 639 C CA . GLU A 1 82 ? -14.507 5.556 9.726 1.00 88.31 82 GLU A CA 1
ATOM 640 C C . GLU A 1 82 ? -15.594 5.494 8.648 1.00 88.31 82 GLU A C 1
ATOM 642 O O . GLU A 1 82 ? -16.696 5.025 8.902 1.00 88.31 82 GLU A O 1
ATOM 647 N N . GLN A 1 83 ? -15.274 5.913 7.425 1.00 87.25 83 GLN A N 1
ATOM 648 C CA . GLN A 1 83 ? -16.209 5.950 6.300 1.00 87.25 83 GLN A CA 1
ATOM 649 C C . GLN A 1 83 ? -16.124 4.688 5.426 1.00 87.25 83 GLN A C 1
ATOM 651 O O . GLN A 1 83 ? -16.748 4.622 4.368 1.00 87.25 83 GLN A O 1
ATOM 656 N N . CYS A 1 84 ? -15.321 3.699 5.829 1.00 85.44 84 CYS A N 1
ATOM 657 C CA . CYS A 1 84 ? -15.001 2.534 5.012 1.00 85.44 84 CYS A CA 1
ATOM 658 C C . CYS A 1 84 ? -15.567 1.247 5.618 1.00 85.44 84 CYS A C 1
ATOM 660 O O . CYS A 1 84 ? -15.236 0.898 6.747 1.00 85.44 84 CYS A O 1
ATOM 662 N N . VAL A 1 85 ? -16.309 0.474 4.824 1.00 86.00 85 VAL A N 1
ATOM 663 C CA . VAL A 1 85 ? -16.570 -0.941 5.124 1.00 86.00 85 VAL A CA 1
ATOM 664 C C . VAL A 1 85 ? -15.473 -1.774 4.472 1.00 86.00 85 VAL A C 1
ATOM 666 O O . VAL A 1 85 ? -15.182 -1.606 3.286 1.00 86.00 85 VAL A O 1
ATOM 669 N N . ALA A 1 86 ? -14.851 -2.671 5.235 1.00 83.06 86 ALA A N 1
ATOM 670 C CA . ALA A 1 86 ? -13.765 -3.507 4.735 1.00 83.06 86 ALA A CA 1
ATOM 671 C C . ALA A 1 86 ? -13.957 -4.977 5.113 1.00 83.06 86 ALA A C 1
ATOM 673 O O . ALA A 1 86 ? -14.318 -5.300 6.245 1.00 83.06 86 ALA A O 1
ATOM 674 N N . PHE A 1 87 ? -13.647 -5.850 4.153 1.00 83.50 87 PHE A N 1
ATOM 675 C CA . PHE A 1 87 ? -13.622 -7.300 4.308 1.00 83.50 87 PHE A CA 1
ATOM 676 C C . PHE A 1 87 ? -12.206 -7.794 4.026 1.00 83.50 87 PHE A C 1
ATOM 678 O O . PHE A 1 87 ? -11.686 -7.600 2.928 1.00 83.50 87 PHE A O 1
ATOM 685 N N . SER A 1 88 ? -11.576 -8.417 5.018 1.00 81.06 88 SER A N 1
ATOM 686 C CA . SER A 1 88 ? -10.306 -9.121 4.823 1.00 81.06 88 SER A CA 1
ATOM 687 C C . SER A 1 88 ? -10.560 -10.621 4.752 1.00 81.06 88 SER A C 1
ATOM 689 O O . SER A 1 88 ? -11.281 -11.142 5.600 1.00 81.06 88 SER A O 1
ATOM 691 N N . SER A 1 89 ? -9.942 -11.282 3.770 1.00 80.81 89 SER A N 1
ATOM 692 C CA . SER A 1 89 ? -9.923 -12.746 3.608 1.00 80.81 89 SER A CA 1
ATOM 693 C C . SER A 1 89 ? -8.532 -13.349 3.849 1.00 80.81 89 SER A C 1
ATOM 695 O O . SER A 1 89 ? -8.341 -14.550 3.672 1.00 80.81 89 SER A O 1
ATOM 697 N N . ASP A 1 90 ? -7.539 -12.530 4.204 1.00 80.50 90 ASP A N 1
ATOM 698 C CA . ASP A 1 90 ? -6.207 -13.022 4.550 1.00 80.50 90 ASP A CA 1
ATOM 699 C C . ASP A 1 90 ? -6.155 -13.471 6.018 1.00 80.50 90 ASP A C 1
ATOM 701 O O . ASP A 1 90 ? -6.727 -12.813 6.890 1.00 80.50 90 ASP A O 1
ATOM 705 N N . ASN A 1 91 ? -5.443 -14.570 6.283 1.00 84.44 91 ASN A N 1
ATOM 706 C CA . ASN A 1 91 ? -5.283 -15.146 7.620 1.00 84.44 91 ASN A CA 1
ATOM 707 C C . ASN A 1 91 ? -3.873 -14.926 8.207 1.00 84.44 91 ASN A C 1
ATOM 709 O O . ASN A 1 91 ? -3.536 -15.490 9.250 1.00 84.44 91 ASN A O 1
ATOM 713 N N . ALA A 1 92 ? -3.009 -14.128 7.566 1.00 87.38 92 ALA A N 1
ATOM 714 C CA . ALA A 1 92 ? -1.673 -13.892 8.096 1.00 87.38 92 ALA A CA 1
ATOM 715 C C . ALA A 1 92 ? -1.756 -13.170 9.448 1.00 87.38 92 ALA A C 1
ATOM 717 O O . ALA A 1 92 ? -2.482 -12.186 9.605 1.00 87.38 92 ALA A O 1
ATOM 718 N N . SER A 1 93 ? -0.955 -13.598 10.429 1.00 89.06 93 SER A N 1
ATOM 719 C CA . SER A 1 93 ? -0.995 -13.019 11.781 1.00 89.06 93 SER A CA 1
ATOM 720 C C . SER A 1 93 ? -0.689 -11.516 11.806 1.00 89.06 93 SER A C 1
ATOM 722 O O . SER A 1 93 ? -1.176 -10.803 12.684 1.00 89.06 93 SER A O 1
ATOM 724 N N . VAL A 1 94 ? 0.079 -11.008 10.833 1.00 89.88 94 VAL A N 1
ATOM 725 C CA . VAL A 1 94 ? 0.327 -9.565 10.663 1.00 89.88 94 VAL A CA 1
ATOM 726 C C . VAL A 1 94 ? -0.940 -8.793 10.291 1.00 89.88 94 VAL A C 1
ATOM 728 O O . VAL A 1 94 ? -1.058 -7.624 10.651 1.00 89.88 94 VAL A O 1
ATOM 731 N N . MET A 1 95 ? -1.906 -9.439 9.637 1.00 89.94 95 MET A N 1
ATOM 732 C CA . MET A 1 95 ? -3.205 -8.868 9.296 1.00 89.94 95 MET A CA 1
ATOM 733 C C . MET A 1 95 ? -4.221 -9.109 10.416 1.00 89.94 95 MET A C 1
ATOM 735 O O . MET A 1 95 ? -4.801 -8.151 10.930 1.00 89.94 95 MET A O 1
ATOM 739 N N . THR A 1 96 ? -4.391 -10.362 10.845 1.00 90.12 96 THR A N 1
ATOM 740 C CA . THR A 1 96 ? -5.485 -10.808 11.730 1.00 90.12 96 THR A CA 1
ATOM 741 C C . THR A 1 96 ? -5.189 -10.711 13.225 1.00 90.12 96 THR A C 1
ATOM 743 O O . THR A 1 96 ? -6.107 -10.799 14.040 1.00 90.12 96 THR A O 1
ATOM 746 N N . GLY A 1 97 ? -3.926 -10.507 13.614 1.00 87.50 97 GLY A N 1
ATOM 747 C CA . GLY A 1 97 ? -3.497 -10.534 15.011 1.00 87.50 97 GLY A CA 1
ATOM 748 C C . GLY A 1 97 ? -4.257 -9.554 15.912 1.00 87.50 97 GLY A C 1
ATOM 749 O O . GLY A 1 97 ? -4.326 -8.355 15.638 1.00 87.50 97 GLY A O 1
ATOM 750 N N . GLN A 1 98 ? -4.764 -10.048 17.045 1.00 83.81 98 GLN A N 1
ATOM 751 C CA . GLN A 1 98 ? -5.651 -9.284 17.934 1.00 83.81 98 GLN A CA 1
ATOM 752 C C . GLN A 1 98 ? -4.995 -8.058 18.584 1.00 83.81 98 GLN A C 1
ATOM 754 O O . GLN A 1 98 ? -5.663 -7.055 18.823 1.00 83.81 98 GLN A O 1
ATOM 759 N N . HIS A 1 99 ? -3.687 -8.109 18.855 1.00 86.81 99 HIS A N 1
ATOM 760 C CA . HIS A 1 99 ? -2.982 -7.019 19.540 1.00 86.81 99 HIS A CA 1
ATOM 761 C C . HIS A 1 99 ? -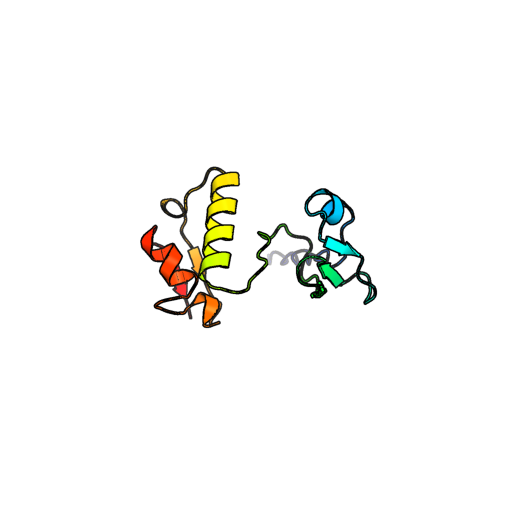2.177 -6.135 18.585 1.00 86.81 99 HIS A C 1
ATOM 763 O O . HIS A 1 99 ? -2.271 -4.909 18.654 1.00 86.81 99 HIS A O 1
ATOM 769 N N . ARG A 1 100 ? -1.392 -6.747 17.689 1.00 90.75 100 ARG A N 1
ATOM 770 C CA . ARG A 1 100 ? -0.439 -6.056 16.796 1.00 90.75 100 ARG A CA 1
ATOM 771 C C . ARG A 1 100 ? -0.711 -6.276 15.304 1.00 90.75 100 ARG A C 1
ATOM 773 O O . ARG A 1 100 ? 0.119 -5.891 14.482 1.00 90.75 100 ARG A O 1
ATOM 780 N N . GLY A 1 101 ? -1.831 -6.905 14.954 1.00 90.81 101 GLY A N 1
ATOM 781 C CA . GLY A 1 101 ? -2.238 -7.063 13.563 1.00 90.81 101 GLY A CA 1
ATOM 782 C C . GLY A 1 101 ? -2.840 -5.777 13.002 1.00 90.81 101 GLY A C 1
ATOM 783 O O . GLY A 1 101 ? -3.304 -4.919 13.751 1.00 90.81 101 GLY A O 1
ATOM 784 N N . VAL A 1 102 ? -2.871 -5.639 11.679 1.00 91.50 102 VAL A N 1
ATOM 785 C CA . VAL A 1 102 ? -3.498 -4.492 10.995 1.00 91.50 102 VAL A CA 1
ATOM 786 C C . VAL A 1 102 ? -4.927 -4.265 11.489 1.00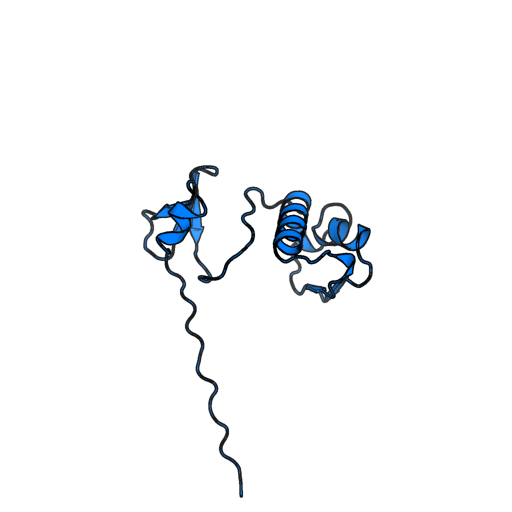 91.50 102 VAL A C 1
ATOM 788 O O . VAL A 1 102 ? -5.307 -3.134 11.800 1.00 91.50 102 VAL A O 1
ATOM 791 N N . MET A 1 103 ? -5.697 -5.344 11.645 1.00 89.94 103 MET A N 1
ATOM 792 C CA . MET A 1 103 ? -7.089 -5.277 12.083 1.00 89.94 103 MET A CA 1
ATOM 793 C C . MET A 1 103 ? -7.243 -4.652 13.473 1.00 89.94 103 MET A C 1
ATOM 795 O O . MET A 1 103 ? -8.190 -3.898 13.687 1.00 89.94 103 MET A O 1
ATOM 799 N N . SER A 1 104 ? -6.311 -4.883 14.406 1.00 90.62 104 SER A N 1
ATOM 800 C CA . SER A 1 104 ? -6.383 -4.276 15.744 1.00 90.62 104 SER A CA 1
ATOM 801 C C . SER A 1 104 ? -6.207 -2.754 15.700 1.00 90.62 104 SER A C 1
ATOM 803 O O . SER A 1 104 ? -6.813 -2.032 16.492 1.00 90.62 104 SER A O 1
ATOM 805 N N . TYR A 1 105 ? -5.409 -2.243 14.758 1.00 92.12 105 TYR A N 1
ATOM 806 C CA . TYR A 1 105 ? -5.179 -0.808 14.574 1.00 92.12 105 TYR A CA 1
ATOM 807 C C . TYR A 1 105 ? -6.300 -0.113 13.800 1.00 92.12 105 TYR A C 1
ATOM 809 O O . TYR A 1 105 ? -6.571 1.066 14.055 1.00 92.12 105 TYR A O 1
ATOM 817 N N . LEU A 1 106 ? -6.932 -0.812 12.854 1.00 89.81 106 LEU A N 1
ATOM 818 C CA . LEU A 1 106 ? -8.050 -0.273 12.083 1.00 89.81 106 LEU A CA 1
ATOM 819 C C . LEU A 1 106 ? -9.354 -0.279 12.896 1.00 89.81 106 LEU A C 1
ATOM 821 O O . LEU A 1 106 ? -10.051 0.733 12.918 1.00 89.81 106 LEU A O 1
ATOM 825 N N . ARG A 1 107 ? -9.621 -1.346 13.667 1.00 89.31 107 ARG A N 1
ATOM 826 C CA . ARG A 1 107 ? -10.825 -1.469 14.516 1.00 89.31 107 ARG A CA 1
ATOM 827 C C . ARG A 1 107 ? -10.947 -0.410 15.610 1.00 89.31 107 ARG A C 1
ATOM 829 O O . ARG A 1 107 ? -12.044 -0.147 16.086 1.00 89.31 107 ARG A O 1
ATOM 836 N N . LYS A 1 108 ? -9.829 0.203 16.014 1.00 86.88 108 LYS A N 1
ATOM 837 C CA . LYS A 1 108 ? -9.832 1.342 16.947 1.00 86.88 108 LYS A CA 1
ATOM 838 C C . LYS A 1 108 ? -10.501 2.586 16.363 1.00 86.88 108 LYS A C 1
ATOM 840 O O . LYS A 1 108 ? -10.989 3.395 17.136 1.00 86.88 108 LYS A O 1
ATOM 845 N N . GLY A 1 109 ? -10.468 2.744 15.037 1.00 84.12 109 GLY A N 1
ATOM 846 C CA . GLY A 1 109 ? -11.126 3.845 14.334 1.00 84.12 109 GLY A CA 1
ATOM 847 C C . GLY A 1 109 ? -12.520 3.469 13.840 1.00 84.12 109 GLY A C 1
ATOM 848 O O . GLY A 1 109 ? -13.438 4.253 13.993 1.00 84.12 109 GLY A O 1
ATOM 849 N N . ASN A 1 110 ? -12.705 2.256 13.309 1.00 86.88 110 ASN A N 1
ATOM 850 C CA . ASN A 1 110 ? -13.993 1.833 12.759 1.00 86.88 110 ASN A CA 1
ATOM 851 C C . ASN A 1 110 ? -14.364 0.399 13.166 1.00 86.88 110 ASN A C 1
ATOM 853 O O . ASN A 1 110 ? -13.598 -0.539 12.935 1.00 86.88 110 ASN A O 1
ATOM 857 N N . LYS A 1 111 ? -15.555 0.222 13.750 1.00 82.25 111 LYS A N 1
ATOM 858 C CA . LYS A 1 111 ? -16.079 -1.092 14.153 1.00 82.25 111 LYS A CA 1
ATOM 859 C C . LYS A 1 111 ? -16.608 -1.914 12.970 1.00 82.25 111 LYS A C 1
ATOM 861 O O . LYS A 1 111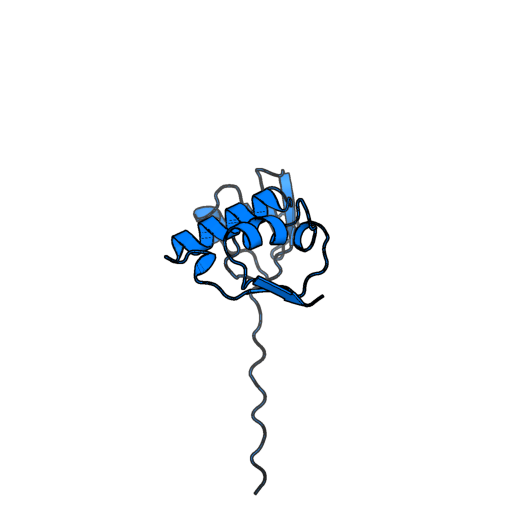 ? -16.579 -3.141 13.070 1.00 82.25 111 LYS A O 1
ATOM 866 N N . ASP A 1 112 ? -16.953 -1.274 11.853 1.00 85.12 112 ASP A N 1
ATOM 867 C CA . ASP A 1 112 ? -17.527 -1.878 10.634 1.00 85.12 112 ASP A CA 1
ATOM 868 C C . ASP A 1 112 ? -16.467 -2.497 9.703 1.00 85.12 112 ASP A C 1
ATOM 870 O O . ASP A 1 112 ? -16.607 -2.595 8.482 1.00 85.12 112 ASP A O 1
ATOM 874 N N . ILE A 1 113 ? -15.357 -2.933 10.296 1.00 86.62 113 ILE A N 1
ATOM 875 C CA . ILE A 1 113 ? -14.296 -3.669 9.619 1.00 86.62 113 ILE A CA 1
ATOM 876 C C . ILE A 1 113 ? -14.447 -5.130 10.009 1.00 86.62 113 ILE A C 1
ATOM 878 O O . ILE A 1 113 ? -14.275 -5.501 11.174 1.00 86.62 113 ILE A O 1
ATOM 882 N N . HIS A 1 114 ? -14.740 -5.977 9.030 1.00 85.38 114 HIS A N 1
ATOM 883 C CA . HIS A 1 114 ? -15.038 -7.383 9.245 1.00 85.38 114 HIS A CA 1
ATOM 884 C C . HIS A 1 114 ? -13.890 -8.252 8.730 1.00 85.38 114 HIS A C 1
ATOM 886 O O . HIS A 1 114 ? -13.372 -8.073 7.629 1.00 85.38 114 HIS A O 1
ATOM 892 N N . LEU A 1 115 ? -13.468 -9.199 9.565 1.00 79.25 115 LEU A N 1
ATOM 893 C CA . LEU A 1 115 ? -12.564 -10.261 9.148 1.00 79.25 115 LEU A CA 1
ATOM 894 C C . LEU A 1 115 ? -13.431 -11.468 8.820 1.00 79.25 115 LEU A C 1
ATOM 896 O O . LEU A 1 115 ? -14.212 -11.890 9.671 1.00 79.25 115 LEU A O 1
ATOM 900 N N . VAL A 1 116 ? -13.286 -11.988 7.609 1.00 73.62 116 VAL A N 1
ATOM 901 C CA . VAL A 1 116 ? -13.899 -13.245 7.192 1.00 73.62 116 VAL A CA 1
ATOM 902 C C . VAL A 1 116 ? -12.736 -14.204 6.982 1.00 73.62 116 VAL A C 1
ATOM 904 O O . VAL A 1 116 ? -12.049 -14.129 5.969 1.00 73.62 116 VAL A O 1
ATOM 907 N N . GLY A 1 117 ? -12.448 -14.996 8.010 1.00 62.12 117 GLY A N 1
ATOM 908 C CA . GLY A 1 117 ? -11.373 -15.988 8.031 1.00 62.12 117 GLY A CA 1
ATOM 909 C C . GLY A 1 117 ? -11.936 -17.387 8.168 1.00 62.12 117 GLY A C 1
ATOM 910 O O . GLY A 1 117 ? -13.004 -17.510 8.810 1.00 62.12 117 GLY A O 1
#